Protein AF-A0A427HTE4-F1 (afdb_monomer)

InterPro domains:
  IPR031982 Type IV pilus non-core minor pilin PilE-like [PF16732] (16-103)
  IPR045584 Pilin-like [SSF54523] (1-112)

Structure (mmCIF, N/CA/C/O backbone):
data_AF-A0A427HTE4-F1
#
_entry.id   AF-A0A427HTE4-F1
#
loop_
_atom_site.group_PDB
_atom_site.id
_atom_site.type_symbol
_atom_site.label_atom_id
_atom_site.label_alt_id
_atom_site.label_comp_id
_atom_site.label_asym_id
_atom_site.label_entity_id
_atom_site.label_seq_id
_atom_site.pdbx_PDB_ins_code
_atom_site.Cartn_x
_atom_site.Cartn_y
_atom_site.Cartn_z
_atom_site.occupancy
_atom_site.B_iso_or_equiv
_atom_site.auth_seq_id
_atom_site.auth_comp_id
_atom_site.auth_asym_id
_atom_site.auth_atom_id
_atom_site.pdbx_PDB_model_num
ATOM 1 N N . MET A 1 1 ? 29.168 2.132 -39.202 1.00 64.81 1 MET A N 1
ATOM 2 C CA . MET A 1 1 ? 27.973 2.380 -38.361 1.00 64.81 1 MET A CA 1
ATOM 3 C C . MET A 1 1 ? 27.733 1.215 -37.390 1.00 64.81 1 MET A C 1
ATOM 5 O O . MET A 1 1 ? 26.675 0.610 -37.402 1.00 64.81 1 MET A O 1
ATOM 9 N N . ILE A 1 2 ? 28.721 0.878 -36.553 1.00 78.44 2 ILE A N 1
ATOM 10 C CA . ILE A 1 2 ? 28.641 -0.249 -35.594 1.00 78.44 2 ILE A CA 1
ATOM 11 C C . ILE A 1 2 ? 28.214 0.245 -34.202 1.00 78.44 2 ILE A C 1
ATOM 13 O O . ILE A 1 2 ? 27.527 -0.452 -33.466 1.00 78.44 2 ILE A O 1
ATOM 17 N N . THR A 1 3 ? 28.540 1.494 -33.870 1.00 80.25 3 THR A N 1
ATOM 18 C CA . THR A 1 3 ? 28.209 2.132 -32.590 1.00 80.25 3 THR A CA 1
ATOM 19 C C . THR A 1 3 ? 26.704 2.217 -32.334 1.00 80.25 3 THR A C 1
ATOM 21 O O . THR A 1 3 ? 26.261 1.895 -31.239 1.00 80.25 3 THR A O 1
ATOM 24 N N . VAL A 1 4 ? 25.902 2.567 -33.346 1.00 81.25 4 VAL A N 1
ATOM 25 C CA . VAL A 1 4 ? 24.431 2.638 -33.229 1.00 81.25 4 VAL A CA 1
ATOM 26 C C . VAL A 1 4 ? 23.824 1.261 -32.940 1.00 81.25 4 VAL A C 1
ATOM 28 O O . VAL A 1 4 ? 22.893 1.157 -32.148 1.00 81.25 4 VAL A O 1
ATOM 31 N N . VAL A 1 5 ? 24.393 0.195 -33.517 1.00 82.38 5 VAL A N 1
ATOM 32 C CA . VAL A 1 5 ? 23.953 -1.189 -33.275 1.00 82.38 5 VAL A CA 1
ATOM 33 C C . VAL A 1 5 ? 24.232 -1.598 -31.828 1.00 82.38 5 VAL A C 1
ATOM 35 O O . VAL A 1 5 ? 23.350 -2.123 -31.156 1.00 82.38 5 VAL A O 1
ATOM 38 N N . VAL A 1 6 ? 25.429 -1.299 -31.314 1.00 83.25 6 VAL A N 1
ATOM 39 C CA . VAL A 1 6 ? 25.799 -1.599 -29.920 1.00 83.25 6 VAL A CA 1
ATOM 40 C C . VAL A 1 6 ? 24.937 -0.807 -28.929 1.00 83.25 6 VAL A C 1
ATOM 42 O O . VAL A 1 6 ? 24.457 -1.375 -27.950 1.00 83.25 6 VAL A O 1
ATOM 45 N N . ILE A 1 7 ? 24.677 0.477 -29.200 1.00 81.75 7 ILE A N 1
ATOM 46 C CA . ILE A 1 7 ? 23.802 1.312 -28.361 1.00 81.75 7 ILE A CA 1
ATOM 47 C C . ILE A 1 7 ? 22.362 0.783 -28.377 1.00 81.75 7 ILE A C 1
ATOM 49 O O . ILE A 1 7 ? 21.736 0.724 -27.323 1.00 81.75 7 ILE A O 1
ATOM 53 N N . GLY A 1 8 ? 21.852 0.344 -29.532 1.00 78.19 8 GLY A N 1
ATOM 54 C CA . GLY A 1 8 ? 20.518 -0.254 -29.638 1.00 78.19 8 GLY A CA 1
ATOM 55 C C . GLY A 1 8 ? 20.362 -1.517 -28.784 1.00 78.19 8 GLY A C 1
ATOM 56 O O . GLY A 1 8 ? 19.371 -1.658 -28.068 1.00 78.19 8 GLY A O 1
ATOM 57 N N . ILE A 1 9 ? 21.368 -2.398 -28.789 1.00 79.19 9 ILE A N 1
ATOM 58 C CA . ILE A 1 9 ? 21.369 -3.619 -27.967 1.00 79.19 9 ILE A CA 1
ATOM 59 C C . ILE A 1 9 ? 21.407 -3.264 -26.475 1.00 79.19 9 ILE A C 1
ATOM 61 O O . ILE A 1 9 ? 20.606 -3.786 -25.702 1.00 79.19 9 ILE A O 1
ATOM 65 N N . LEU A 1 10 ? 22.278 -2.341 -26.060 1.00 78.69 10 LEU A N 1
ATOM 66 C CA . LEU A 1 10 ? 22.374 -1.932 -24.654 1.00 78.69 10 LEU A CA 1
ATOM 67 C C . LEU A 1 10 ? 21.098 -1.237 -24.158 1.00 78.69 10 LEU A C 1
ATOM 69 O O . LEU A 1 10 ? 20.623 -1.539 -23.062 1.00 78.69 10 LEU A O 1
ATOM 73 N N . ALA A 1 11 ? 20.507 -0.359 -24.971 1.00 70.19 11 ALA A N 1
ATOM 74 C CA . ALA A 1 11 ? 19.265 0.329 -24.636 1.00 70.19 11 ALA A CA 1
ATOM 75 C C . ALA A 1 11 ? 18.100 -0.654 -24.436 1.00 70.19 11 ALA A C 1
ATOM 77 O O . ALA A 1 11 ? 17.294 -0.459 -23.527 1.00 70.19 11 ALA A O 1
ATOM 78 N N . SER A 1 12 ? 18.049 -1.738 -25.220 1.00 72.44 12 SER A N 1
ATOM 79 C CA . SER A 1 12 ? 16.979 -2.741 -25.126 1.00 72.44 12 SER A CA 1
ATOM 80 C C . SER A 1 12 ? 16.931 -3.483 -23.783 1.00 72.44 12 SER A C 1
ATOM 82 O O . SER A 1 12 ? 15.859 -3.906 -23.362 1.00 72.44 12 SER A O 1
ATOM 84 N N . ILE A 1 13 ? 18.064 -3.595 -23.081 1.00 75.00 13 ILE A N 1
ATOM 85 C CA . ILE A 1 13 ? 18.157 -4.261 -21.771 1.00 75.00 13 ILE A CA 1
ATOM 86 C C . ILE A 1 13 ? 18.084 -3.232 -20.636 1.00 75.00 13 ILE A C 1
ATOM 88 O O . ILE A 1 13 ? 17.396 -3.442 -19.637 1.00 75.00 13 ILE A O 1
ATOM 92 N N . ALA A 1 14 ? 18.777 -2.101 -20.789 1.00 70.69 14 ALA A N 1
ATOM 93 C CA . ALA A 1 14 ? 18.877 -1.090 -19.741 1.00 70.69 14 ALA A CA 1
ATOM 94 C C . ALA A 1 14 ? 17.544 -0.370 -19.483 1.00 70.69 14 ALA A C 1
ATOM 96 O O . ALA A 1 14 ? 17.202 -0.098 -18.332 1.00 70.69 14 ALA A O 1
ATOM 97 N N . TYR A 1 15 ? 16.772 -0.089 -20.536 1.00 71.69 15 TYR A N 1
ATOM 98 C CA . TYR A 1 15 ? 15.522 0.660 -20.424 1.00 71.69 15 TYR A CA 1
ATOM 99 C C . TYR A 1 15 ? 14.432 -0.057 -19.599 1.00 71.69 15 TYR A C 1
ATOM 101 O O . TYR A 1 15 ? 13.961 0.538 -18.625 1.00 71.69 15 TYR A O 1
ATOM 109 N N . PRO A 1 16 ? 14.056 -1.325 -19.880 1.00 75.69 16 PRO A N 1
ATOM 110 C CA . PRO A 1 16 ? 13.061 -2.025 -19.063 1.00 75.69 16 PRO A CA 1
ATOM 111 C C . PRO A 1 16 ? 13.539 -2.240 -17.619 1.00 75.69 16 PRO A C 1
ATOM 113 O O . PRO A 1 16 ? 12.748 -2.124 -16.683 1.00 75.69 16 PRO A O 1
ATOM 116 N N . SER A 1 17 ? 14.840 -2.479 -17.412 1.00 75.75 17 SER A N 1
ATOM 117 C CA . SER A 1 17 ? 15.400 -2.649 -16.066 1.00 75.75 17 SER A CA 1
ATOM 118 C C . SER A 1 17 ? 15.301 -1.375 -15.223 1.00 75.75 17 SER A C 1
ATOM 120 O O . SER A 1 17 ? 15.064 -1.459 -14.019 1.00 75.75 17 SER A O 1
ATOM 122 N N . TYR A 1 18 ? 15.485 -0.200 -15.830 1.00 77.81 18 TYR A N 1
ATOM 123 C CA . TYR A 1 18 ? 15.356 1.072 -15.123 1.00 77.81 18 TYR A CA 1
ATOM 124 C C . TYR A 1 18 ? 13.899 1.359 -14.737 1.00 77.81 18 TYR A C 1
ATOM 126 O O . TYR A 1 18 ? 13.629 1.799 -13.621 1.00 77.81 18 TYR A O 1
ATOM 134 N N . GLN A 1 19 ? 12.948 1.052 -15.624 1.00 80.81 19 GLN A N 1
ATOM 135 C CA . GLN A 1 19 ? 11.524 1.222 -15.330 1.00 80.81 19 GLN A CA 1
ATOM 136 C C . GLN A 1 19 ? 11.070 0.361 -14.143 1.00 80.81 19 GLN A C 1
ATOM 138 O O . GLN A 1 19 ? 10.366 0.862 -13.270 1.00 80.81 19 GLN A O 1
ATOM 143 N N . GLU A 1 20 ? 11.506 -0.899 -14.060 1.00 82.44 20 GLU A N 1
ATOM 144 C CA . GLU A 1 20 ? 11.209 -1.759 -12.903 1.00 82.44 20 GLU A CA 1
ATOM 145 C C . GLU A 1 20 ? 11.816 -1.221 -11.600 1.00 82.44 20 GLU A C 1
ATOM 147 O O . GLU A 1 20 ? 11.174 -1.282 -10.551 1.00 82.44 20 GLU A O 1
ATOM 152 N N . PHE A 1 21 ? 13.021 -0.642 -11.653 1.00 83.00 21 PHE A N 1
ATOM 153 C CA . PHE A 1 21 ? 13.644 -0.032 -10.477 1.00 83.00 21 PHE A CA 1
ATOM 154 C C . PHE A 1 21 ? 12.816 1.141 -9.935 1.00 83.00 21 PHE A C 1
ATOM 156 O O . PHE A 1 21 ? 12.545 1.201 -8.736 1.00 83.00 21 PHE A O 1
ATOM 163 N N . VAL A 1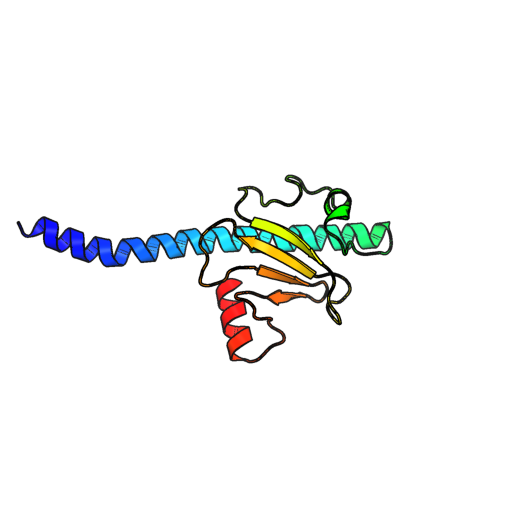 22 ? 12.358 2.036 -10.817 1.00 86.69 22 VAL A N 1
ATOM 164 C CA . VAL A 1 22 ? 11.508 3.174 -10.430 1.00 86.69 22 VAL A CA 1
ATOM 165 C C . VAL A 1 22 ? 10.164 2.694 -9.876 1.00 86.69 22 VAL A C 1
ATOM 167 O O . VAL A 1 22 ? 9.741 3.155 -8.819 1.00 86.69 22 VAL A O 1
ATOM 170 N N . LYS A 1 23 ? 9.515 1.720 -10.529 1.00 88.88 23 LYS A N 1
ATOM 171 C CA . LYS A 1 23 ? 8.244 1.150 -10.046 1.00 88.88 23 LYS A CA 1
ATOM 172 C C . LYS A 1 23 ? 8.388 0.519 -8.665 1.00 88.88 23 LYS A C 1
ATOM 174 O O . LYS A 1 23 ? 7.511 0.700 -7.828 1.00 88.88 23 LYS A O 1
ATOM 179 N N . ARG A 1 24 ? 9.494 -0.182 -8.397 1.00 88.31 24 ARG A N 1
ATOM 180 C CA . ARG A 1 24 ? 9.766 -0.747 -7.069 1.00 88.31 24 ARG A CA 1
ATOM 181 C C . ARG A 1 24 ? 9.904 0.340 -6.004 1.00 88.31 24 ARG A C 1
ATOM 183 O O . ARG A 1 24 ? 9.333 0.180 -4.934 1.00 88.31 24 ARG A O 1
ATOM 190 N N . GLY A 1 25 ? 10.595 1.439 -6.315 1.00 88.62 25 GLY A N 1
ATOM 191 C CA . GLY A 1 25 ? 10.667 2.603 -5.428 1.00 88.62 25 GLY A CA 1
ATOM 192 C C . GLY A 1 25 ? 9.283 3.173 -5.104 1.00 88.62 25 GLY A C 1
ATOM 193 O O . GLY A 1 25 ? 8.967 3.382 -3.936 1.00 88.62 25 GLY A O 1
ATOM 194 N N . ASN A 1 26 ? 8.423 3.317 -6.117 1.00 91.06 26 ASN A N 1
ATOM 195 C CA . ASN A 1 26 ? 7.046 3.770 -5.911 1.00 91.06 26 ASN A CA 1
ATOM 196 C C . ASN A 1 26 ? 6.251 2.786 -5.034 1.00 91.06 26 ASN A C 1
ATOM 198 O O . ASN A 1 26 ? 5.556 3.215 -4.121 1.00 91.06 26 ASN A O 1
ATOM 202 N N . ARG A 1 27 ? 6.375 1.466 -5.242 1.00 93.00 27 ARG A N 1
ATOM 203 C CA . ARG A 1 27 ? 5.697 0.469 -4.388 1.00 93.00 27 ARG A CA 1
ATOM 204 C C . ARG A 1 27 ? 6.086 0.604 -2.922 1.00 93.00 27 ARG A C 1
ATOM 206 O O . ARG A 1 27 ? 5.223 0.465 -2.064 1.00 93.00 27 ARG A O 1
ATOM 213 N N . THR A 1 28 ? 7.352 0.898 -2.626 1.00 92.25 28 THR A N 1
ATOM 214 C CA . THR A 1 28 ? 7.799 1.151 -1.251 1.00 92.25 28 THR A CA 1
ATOM 215 C C . THR A 1 28 ? 7.091 2.363 -0.638 1.00 92.25 28 THR A C 1
ATOM 217 O O . THR A 1 28 ? 6.715 2.305 0.530 1.00 92.25 28 THR A O 1
ATOM 220 N N . GLU A 1 29 ? 6.838 3.422 -1.415 1.00 92.00 29 GLU A N 1
ATOM 221 C CA . GLU A 1 29 ? 6.019 4.558 -0.967 1.00 92.00 29 GLU A CA 1
ATOM 222 C C . GLU A 1 29 ? 4.582 4.122 -0.653 1.00 92.00 29 GLU A C 1
ATOM 224 O O . GLU A 1 29 ? 4.081 4.419 0.428 1.00 92.00 29 GLU A O 1
ATOM 229 N N . GLY A 1 30 ? 3.940 3.353 -1.540 1.00 92.25 30 GLY A N 1
ATOM 230 C CA . GLY A 1 30 ? 2.586 2.834 -1.312 1.00 92.25 30 GLY A CA 1
ATOM 231 C C . GLY A 1 30 ? 2.487 1.936 -0.072 1.00 92.25 30 GLY A C 1
ATOM 232 O O . GLY A 1 30 ? 1.563 2.069 0.727 1.00 92.25 30 GLY A O 1
ATOM 233 N N . GLN A 1 31 ? 3.473 1.062 0.145 1.00 93.38 31 GLN A N 1
ATOM 234 C CA . GLN A 1 31 ? 3.558 0.235 1.351 1.00 93.38 31 GLN A CA 1
ATOM 235 C C . GLN A 1 31 ? 3.735 1.092 2.614 1.00 93.38 31 GLN A C 1
ATOM 237 O O . GLN A 1 31 ? 3.069 0.849 3.619 1.00 93.38 31 GLN A O 1
ATOM 242 N N . ALA A 1 32 ? 4.632 2.082 2.591 1.00 93.19 32 ALA A N 1
ATOM 243 C CA . ALA A 1 32 ? 4.849 2.985 3.720 1.00 93.19 32 ALA A CA 1
ATOM 244 C C . ALA A 1 32 ? 3.578 3.779 4.050 1.00 93.19 32 ALA A C 1
ATOM 246 O O . ALA A 1 32 ? 3.199 3.868 5.217 1.00 93.19 32 ALA A O 1
ATOM 247 N N . PHE A 1 33 ? 2.882 4.259 3.020 1.00 93.88 33 PHE A N 1
ATOM 248 C CA . PHE A 1 33 ? 1.620 4.974 3.147 1.00 93.88 33 PHE A CA 1
ATOM 249 C C . PHE A 1 33 ? 0.524 4.112 3.790 1.00 93.88 33 PHE A C 1
ATOM 251 O O . PHE A 1 33 ? -0.083 4.532 4.771 1.00 93.88 33 PHE A O 1
ATOM 258 N N . LEU A 1 34 ? 0.334 2.866 3.336 1.00 93.69 34 LEU A N 1
ATOM 259 C CA . LEU A 1 34 ? -0.613 1.932 3.964 1.00 93.69 34 LEU A CA 1
ATOM 260 C C . LEU A 1 34 ? -0.291 1.669 5.443 1.00 93.69 34 LEU A C 1
ATOM 262 O O . LEU A 1 34 ? -1.200 1.608 6.268 1.00 93.69 34 LEU A O 1
ATOM 266 N N . ASN A 1 35 ? 0.991 1.547 5.799 1.00 93.69 35 ASN A N 1
ATOM 267 C CA . ASN A 1 35 ? 1.399 1.368 7.195 1.00 93.69 35 ASN A CA 1
ATOM 268 C C . ASN A 1 35 ? 1.148 2.625 8.046 1.00 93.69 35 ASN A C 1
ATOM 270 O O . ASN A 1 35 ? 0.774 2.507 9.213 1.00 93.69 35 ASN A O 1
ATOM 274 N N . GLU A 1 36 ? 1.329 3.825 7.485 1.00 93.06 36 GLU A N 1
ATOM 275 C CA . GLU A 1 36 ? 0.977 5.072 8.170 1.00 93.06 36 GLU A CA 1
ATOM 276 C C . GLU A 1 36 ? -0.531 5.145 8.437 1.00 93.06 36 GLU A C 1
ATOM 278 O O . GLU A 1 36 ? -0.951 5.450 9.557 1.00 93.06 36 GLU A O 1
ATOM 283 N N . VAL A 1 37 ? -1.347 4.827 7.430 1.00 93.19 37 VAL A N 1
ATOM 284 C CA . VAL A 1 37 ? -2.811 4.810 7.544 1.00 93.19 37 VAL A CA 1
ATOM 285 C C . VAL A 1 37 ? -3.255 3.785 8.590 1.00 93.19 37 VAL A C 1
ATOM 287 O O . VAL A 1 37 ? -4.063 4.122 9.452 1.00 93.19 37 VAL A O 1
ATOM 290 N N . ALA A 1 38 ? -2.683 2.578 8.590 1.00 93.25 38 ALA A N 1
ATOM 291 C CA . ALA A 1 38 ? -2.964 1.560 9.603 1.00 93.25 38 ALA A CA 1
ATOM 292 C C . ALA A 1 38 ? -2.626 2.056 11.021 1.00 93.25 38 ALA A C 1
ATOM 294 O O . ALA A 1 38 ? -3.438 1.944 11.937 1.00 93.25 38 ALA A O 1
ATOM 295 N N . ALA A 1 39 ? -1.474 2.708 11.212 1.00 93.06 39 ALA A N 1
ATOM 296 C CA . ALA A 1 39 ? -1.126 3.297 12.505 1.00 93.06 39 ALA A CA 1
ATOM 297 C C . ALA A 1 39 ? -2.115 4.397 12.939 1.00 93.06 39 ALA A C 1
ATOM 299 O O . ALA A 1 39 ? -2.416 4.535 14.127 1.00 93.06 39 ALA A O 1
ATOM 300 N N . ARG A 1 40 ? -2.641 5.188 11.997 1.00 92.38 40 ARG A N 1
ATOM 301 C CA . ARG A 1 40 ? -3.673 6.200 12.277 1.00 92.38 40 ARG A CA 1
ATOM 302 C C . ARG A 1 40 ? -5.020 5.571 12.619 1.00 92.38 40 ARG A C 1
ATOM 304 O O . ARG A 1 40 ? -5.667 6.065 13.541 1.00 92.38 40 ARG A O 1
ATOM 311 N N . GLN A 1 41 ? -5.398 4.484 11.951 1.00 92.25 41 GLN A N 1
ATOM 312 C CA . GLN A 1 41 ? -6.594 3.703 12.274 1.00 92.25 41 GLN A CA 1
ATOM 313 C C . GLN A 1 41 ? -6.542 3.198 13.719 1.00 92.25 41 GLN A C 1
ATOM 315 O O . GLN A 1 41 ? -7.489 3.411 14.469 1.00 92.25 41 GLN A O 1
ATOM 320 N N . GLU A 1 42 ? -5.407 2.653 14.168 1.00 92.44 42 GLU A N 1
ATOM 321 C CA . GLU A 1 42 ? -5.261 2.225 15.568 1.00 92.44 42 GLU A CA 1
ATOM 322 C C . GLU A 1 42 ? -5.374 3.393 16.557 1.00 92.44 42 GLU A C 1
ATOM 324 O O . GLU A 1 42 ? -6.016 3.287 17.602 1.00 92.44 42 GLU A O 1
ATOM 329 N N . ARG A 1 43 ? -4.798 4.557 16.2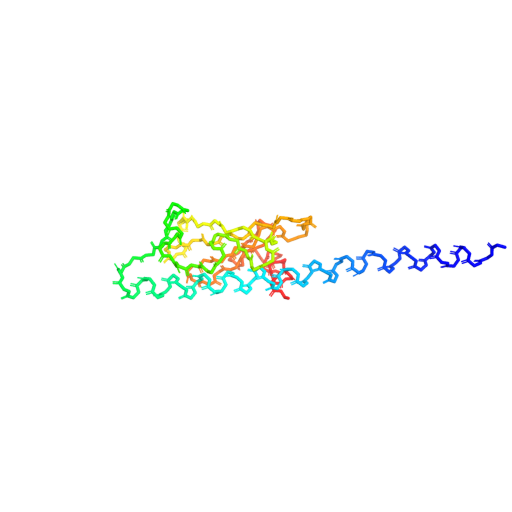31 1.00 92.62 43 ARG A N 1
ATOM 330 C CA . ARG A 1 43 ? -4.951 5.756 17.074 1.00 92.62 43 ARG A CA 1
ATOM 331 C C . ARG A 1 43 ? -6.399 6.237 17.128 1.00 92.62 43 ARG A C 1
ATOM 333 O O . ARG A 1 43 ? -6.818 6.736 18.173 1.00 92.62 43 ARG A O 1
ATOM 340 N N . TYR A 1 44 ? -7.136 6.135 16.025 1.00 92.50 44 TYR A N 1
ATOM 341 C CA . TYR A 1 44 ? -8.551 6.487 15.963 1.00 92.50 44 TYR A CA 1
ATOM 342 C C . TYR A 1 44 ? -9.398 5.504 16.781 1.00 92.50 44 TYR A C 1
ATOM 344 O O . TYR A 1 44 ? -10.230 5.941 17.578 1.00 92.50 44 TYR A O 1
ATOM 352 N N . PHE A 1 45 ? -9.102 4.206 16.684 1.00 92.56 45 PHE A N 1
ATOM 353 C CA . PHE A 1 45 ? -9.743 3.154 17.467 1.00 92.56 45 PHE A CA 1
ATOM 354 C C . PHE A 1 45 ? -9.548 3.353 18.972 1.00 92.56 45 PHE A C 1
ATOM 356 O O . PHE A 1 45 ? -10.505 3.275 19.730 1.00 92.56 45 PHE A O 1
ATOM 363 N N . VAL A 1 46 ? -8.348 3.716 19.432 1.00 93.06 46 VAL A N 1
ATOM 364 C CA . VAL A 1 46 ? -8.115 3.996 20.864 1.00 93.06 46 VAL A CA 1
ATOM 365 C C . VAL A 1 46 ? -8.942 5.187 21.375 1.00 93.06 46 VAL A C 1
ATOM 367 O O . VAL A 1 46 ? -9.285 5.237 22.554 1.00 93.06 46 VAL A O 1
ATOM 370 N N . GLN A 1 47 ? -9.271 6.151 20.512 1.00 92.56 47 GLN A N 1
ATOM 371 C CA . GLN A 1 47 ? -10.020 7.354 20.895 1.00 92.56 47 GLN A CA 1
ATOM 372 C C . GLN A 1 47 ? -11.540 7.180 20.801 1.00 92.56 47 GLN A C 1
ATOM 374 O O . GLN A 1 47 ? -12.260 7.719 21.637 1.00 92.56 47 GLN A O 1
ATOM 379 N N . ASN A 1 48 ? -12.023 6.445 19.797 1.00 91.69 48 ASN A N 1
ATOM 380 C CA . ASN A 1 48 ? -13.450 6.353 19.462 1.00 91.69 48 ASN A CA 1
ATOM 381 C C . ASN A 1 48 ? -14.018 4.934 19.598 1.00 91.69 48 ASN A C 1
ATOM 383 O O . ASN A 1 48 ? -15.225 4.748 19.491 1.00 91.69 48 ASN A O 1
ATOM 387 N N . ASN A 1 49 ? -13.164 3.943 19.868 1.00 91.06 49 ASN A N 1
ATOM 388 C CA . ASN A 1 49 ? -13.500 2.523 19.984 1.00 91.06 49 ASN A CA 1
ATOM 389 C C . ASN A 1 49 ? -14.145 1.930 18.713 1.00 91.06 49 ASN A C 1
ATOM 391 O O . ASN A 1 49 ? -14.908 0.967 18.787 1.00 91.06 49 ASN A O 1
ATOM 395 N N . GLU A 1 50 ? -13.837 2.513 17.552 1.00 89.94 50 GLU A N 1
ATOM 396 C CA . GLU A 1 50 ? -14.329 2.115 16.231 1.00 89.94 50 GLU A CA 1
ATOM 397 C C . GLU A 1 50 ? -13.251 2.381 15.166 1.00 89.94 50 GLU A C 1
ATOM 399 O O . GLU A 1 50 ? -12.432 3.286 15.335 1.00 89.94 50 GLU A O 1
ATOM 404 N N . TYR A 1 51 ? -13.232 1.584 14.094 1.00 91.75 51 TYR A N 1
ATOM 405 C CA . TYR A 1 51 ? -12.381 1.802 12.919 1.00 91.75 51 TYR A CA 1
ATOM 406 C C . TYR A 1 51 ? -13.145 2.531 11.816 1.00 91.75 51 TYR A C 1
ATOM 408 O O . TYR A 1 51 ? -14.355 2.364 11.669 1.00 91.75 51 TYR A O 1
ATOM 416 N N . ILE A 1 52 ? -12.428 3.285 10.986 1.00 90.62 52 ILE A N 1
ATOM 417 C CA . ILE A 1 52 ? -13.025 3.900 9.800 1.00 90.62 52 ILE A CA 1
ATOM 418 C C . ILE A 1 52 ? -13.137 2.845 8.706 1.00 90.62 52 ILE A C 1
ATOM 420 O O . ILE A 1 52 ? -12.167 2.146 8.415 1.00 90.62 52 ILE A O 1
ATOM 424 N N . THR A 1 53 ? -14.328 2.736 8.123 1.00 90.19 53 THR A N 1
ATOM 425 C CA . THR A 1 53 ? -14.703 1.679 7.166 1.00 90.19 53 THR A CA 1
ATOM 426 C C . THR A 1 53 ? -15.240 2.216 5.842 1.00 90.19 53 THR A C 1
ATOM 428 O O . THR A 1 53 ? -15.567 1.427 4.960 1.00 90.19 53 THR A O 1
ATOM 431 N N . SER A 1 54 ? -15.333 3.542 5.710 1.00 88.12 54 SER A N 1
ATOM 432 C CA . SER A 1 54 ? -15.796 4.240 4.510 1.00 88.12 54 SER A CA 1
ATOM 433 C C . SER A 1 54 ? -14.818 5.347 4.135 1.00 88.12 54 SER A C 1
ATOM 435 O O . SER A 1 54 ? -14.239 5.996 5.014 1.00 88.12 54 SER A O 1
ATOM 437 N N . ASP A 1 55 ? -14.701 5.600 2.835 1.00 87.31 55 ASP A N 1
ATOM 438 C CA . ASP A 1 55 ? -13.913 6.692 2.263 1.00 87.31 55 ASP A CA 1
ATOM 439 C C . ASP A 1 55 ? -14.385 8.077 2.726 1.00 87.31 55 ASP A C 1
ATOM 441 O O . ASP A 1 55 ? -13.568 8.982 2.897 1.00 87.31 55 ASP A O 1
ATOM 445 N N . ASP A 1 56 ? -15.680 8.229 3.023 1.00 85.62 56 ASP A N 1
ATOM 446 C CA . ASP A 1 56 ? -16.275 9.495 3.486 1.00 85.62 56 ASP A CA 1
ATOM 447 C C . ASP A 1 56 ? -15.655 10.012 4.795 1.00 85.62 56 ASP A C 1
ATOM 449 O O . ASP A 1 56 ? -15.727 11.197 5.116 1.00 85.62 56 ASP A O 1
ATOM 453 N N . ASP A 1 57 ? -15.051 9.108 5.563 1.00 86.44 57 ASP A N 1
ATOM 454 C CA . ASP A 1 57 ? -14.528 9.367 6.896 1.00 86.44 57 ASP A CA 1
ATOM 455 C C . ASP A 1 57 ? -12.993 9.442 6.941 1.00 86.44 57 ASP A C 1
ATOM 457 O O . ASP A 1 57 ? -12.426 9.615 8.023 1.00 86.44 57 ASP A O 1
ATOM 461 N N . ILE A 1 58 ? -12.302 9.369 5.794 1.00 87.06 58 ILE A N 1
ATOM 462 C CA . ILE A 1 58 ? -10.829 9.448 5.713 1.00 87.06 58 ILE A CA 1
ATOM 463 C C . ILE A 1 58 ? -10.286 10.710 6.396 1.00 87.06 58 ILE A C 1
ATOM 465 O O . ILE A 1 58 ? -9.255 10.651 7.074 1.00 87.06 58 ILE A O 1
ATOM 469 N N . ASP A 1 59 ? -10.997 11.836 6.301 1.00 87.00 59 ASP A N 1
ATOM 470 C CA . ASP A 1 59 ? -10.597 13.108 6.915 1.00 87.00 59 ASP A CA 1
ATOM 471 C C . ASP A 1 59 ? -10.405 12.997 8.439 1.00 87.00 59 ASP A C 1
ATOM 473 O O . ASP A 1 59 ? -9.565 13.687 9.026 1.00 87.00 59 ASP A O 1
ATOM 477 N N . LYS A 1 60 ? -11.110 12.066 9.098 1.00 86.69 60 LYS A N 1
ATOM 478 C CA . LYS A 1 60 ? -10.983 11.814 10.542 1.00 86.69 60 LYS A CA 1
ATOM 479 C C . LYS A 1 60 ? -9.630 11.197 10.924 1.00 86.69 60 LYS A C 1
ATOM 481 O O . LYS A 1 60 ? -9.211 11.333 12.075 1.00 86.69 60 LYS A O 1
ATOM 486 N N . LEU A 1 61 ? -8.912 10.566 9.986 1.00 86.25 61 LEU A N 1
ATOM 487 C CA . LEU A 1 61 ? -7.545 10.057 10.196 1.00 86.25 61 LEU A CA 1
ATOM 488 C C . LEU A 1 61 ? -6.483 11.169 10.183 1.00 86.25 61 LEU A C 1
ATOM 490 O O . LEU A 1 61 ? -5.324 10.922 10.548 1.00 86.25 61 LEU A O 1
ATOM 494 N N . ASN A 1 62 ? -6.870 12.392 9.797 1.00 87.38 62 ASN A N 1
ATOM 495 C CA . ASN A 1 62 ? -6.028 13.588 9.781 1.00 87.38 62 ASN A CA 1
ATOM 496 C C . ASN A 1 62 ? -4.697 13.373 9.030 1.00 87.38 62 ASN A C 1
ATOM 498 O O . ASN A 1 62 ? -3.614 13.706 9.529 1.00 87.38 62 ASN A O 1
ATOM 502 N N . LEU A 1 63 ? -4.769 12.703 7.877 1.00 87.31 63 LEU A N 1
ATOM 503 C CA . LEU A 1 63 ? -3.635 12.425 6.993 1.00 87.31 63 LEU A CA 1
ATOM 504 C C . LEU A 1 63 ? -3.074 13.728 6.410 1.00 87.31 63 LEU A C 1
ATOM 506 O O . LEU A 1 63 ? -3.819 14.669 6.153 1.00 87.31 63 LEU A O 1
ATOM 510 N N . LYS A 1 64 ? -1.751 13.785 6.210 1.00 81.00 64 LYS A N 1
ATOM 511 C CA . LYS A 1 64 ? -1.052 14.999 5.748 1.00 81.00 64 LYS A CA 1
ATOM 512 C C . LYS A 1 64 ? -1.530 15.449 4.362 1.00 81.00 64 LYS A C 1
ATOM 514 O O . LYS A 1 64 ? -1.786 16.633 4.173 1.00 81.00 64 LYS A O 1
ATOM 519 N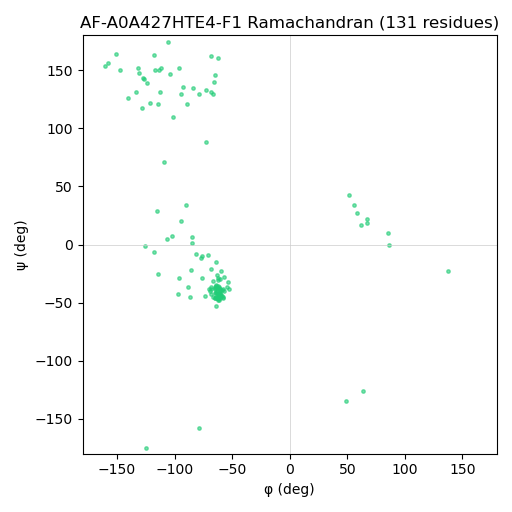 N . ASP A 1 65 ? -1.675 14.495 3.446 1.00 83.44 65 ASP A N 1
ATOM 520 C CA . ASP A 1 65 ? -2.021 14.716 2.037 1.00 83.44 65 ASP A CA 1
ATOM 521 C C . ASP A 1 65 ? -3.398 14.100 1.690 1.00 83.44 65 ASP A C 1
ATOM 523 O O . ASP A 1 65 ? -3.665 13.683 0.559 1.00 83.44 65 ASP A O 1
ATOM 527 N N . GLY A 1 66 ? -4.290 14.017 2.688 1.00 84.69 66 GLY A N 1
ATOM 528 C CA . GLY A 1 66 ? -5.633 13.448 2.544 1.00 84.69 66 GLY A CA 1
ATOM 529 C C . GLY A 1 66 ? -5.602 11.958 2.189 1.00 84.69 66 GLY A C 1
ATOM 530 O O . GLY A 1 66 ? -4.960 11.165 2.877 1.00 84.69 66 GLY A O 1
ATOM 531 N N . SER A 1 67 ? -6.288 11.582 1.107 1.00 87.31 67 SER A N 1
ATOM 532 C CA . SER A 1 67 ? -6.322 10.214 0.574 1.00 87.31 67 SER A CA 1
ATOM 533 C C . SER A 1 67 ? -5.150 9.885 -0.358 1.00 87.31 67 SER A C 1
ATOM 535 O O . SER A 1 67 ? -5.134 8.811 -0.946 1.00 87.31 67 SER A O 1
ATOM 537 N N . THR A 1 68 ? -4.155 10.759 -0.523 1.00 90.88 68 THR A N 1
ATOM 538 C CA . THR A 1 68 ? -3.049 10.527 -1.468 1.00 90.88 68 THR A CA 1
ATOM 539 C C . THR A 1 68 ? -1.715 10.305 -0.767 1.00 90.88 68 THR A C 1
ATOM 541 O O . THR A 1 68 ? -1.489 10.795 0.339 1.00 90.88 68 THR A O 1
ATOM 544 N N . SER A 1 69 ? -0.822 9.546 -1.407 1.00 89.44 69 SER A N 1
ATOM 545 C CA . SER A 1 69 ? 0.565 9.415 -0.953 1.00 89.44 69 SER A CA 1
ATOM 546 C C . SER A 1 69 ? 1.330 10.731 -1.124 1.00 89.44 69 SER A C 1
ATOM 548 O O . SER A 1 69 ? 0.934 11.581 -1.921 1.00 89.44 69 SER A O 1
ATOM 550 N N . GLU A 1 70 ? 2.463 10.883 -0.433 1.00 87.19 70 GLU A N 1
ATOM 551 C CA . GLU A 1 70 ? 3.248 12.131 -0.422 1.00 87.19 70 GLU A CA 1
ATOM 552 C C . GLU A 1 70 ? 3.619 12.635 -1.830 1.00 87.19 70 GLU A C 1
ATOM 554 O O . GLU A 1 70 ? 3.687 13.842 -2.064 1.00 87.19 70 GLU A O 1
ATOM 559 N N . THR A 1 71 ? 3.837 11.732 -2.794 1.00 89.19 71 THR A N 1
ATOM 560 C CA . THR A 1 71 ? 4.140 12.105 -4.186 1.00 89.19 71 THR A CA 1
ATOM 561 C C . THR A 1 71 ? 2.955 11.958 -5.152 1.00 89.19 71 THR A C 1
ATOM 563 O O . THR A 1 71 ? 3.121 12.110 -6.368 1.00 89.19 71 THR A O 1
ATOM 566 N N . GLY A 1 72 ? 1.753 11.665 -4.641 1.00 89.88 72 GLY A N 1
ATOM 567 C CA . GLY A 1 72 ? 0.525 11.477 -5.422 1.00 89.88 72 GLY A CA 1
ATOM 568 C C . GLY A 1 72 ? 0.540 10.232 -6.315 1.00 89.88 72 GLY A C 1
ATOM 569 O O . GLY A 1 72 ? -0.161 10.176 -7.329 1.00 89.88 72 GLY A O 1
ATOM 570 N N . LYS A 1 73 ? 1.387 9.245 -5.995 1.00 92.38 73 LYS A N 1
ATOM 571 C CA . LYS A 1 73 ? 1.539 8.001 -6.770 1.00 92.38 73 LYS A CA 1
ATOM 572 C C . LYS A 1 73 ? 0.546 6.931 -6.372 1.00 92.38 73 LYS A C 1
ATOM 574 O O . LYS A 1 73 ? 0.294 6.046 -7.186 1.00 92.38 73 LYS A O 1
ATOM 579 N N . TYR A 1 74 ? 0.003 7.018 -5.165 1.00 93.69 74 TYR A N 1
ATOM 580 C CA . TYR A 1 74 ? -1.047 6.140 -4.683 1.00 93.69 74 TYR A CA 1
ATOM 581 C C . TYR A 1 74 ? -2.222 6.946 -4.150 1.00 93.69 74 TYR A C 1
ATOM 583 O O . TYR A 1 74 ? -2.036 7.982 -3.513 1.00 93.69 74 TYR A O 1
ATOM 591 N N . GLU A 1 75 ? -3.415 6.424 -4.393 1.00 94.12 75 GLU A N 1
ATOM 592 C CA . GLU A 1 75 ? -4.672 6.895 -3.828 1.00 94.12 75 GLU A CA 1
ATOM 593 C C . GLU A 1 75 ? -5.228 5.825 -2.884 1.00 94.12 75 GLU A C 1
ATOM 595 O O . GLU A 1 75 ? -5.251 4.638 -3.214 1.00 94.12 75 GLU A O 1
ATOM 600 N N . LEU A 1 76 ? -5.618 6.246 -1.688 1.00 94.25 76 LEU A N 1
ATOM 601 C CA . LEU A 1 76 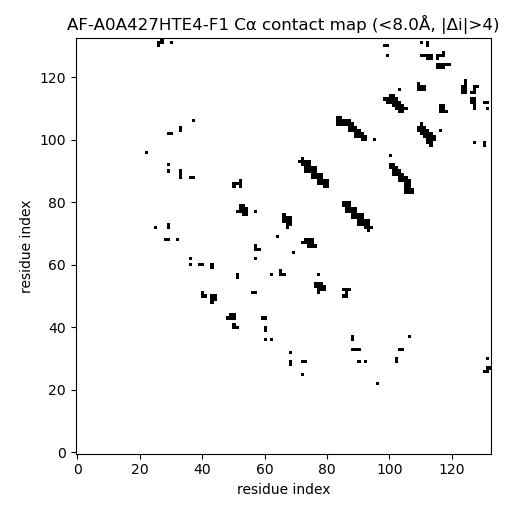? -6.187 5.425 -0.635 1.00 94.25 76 LEU A CA 1
ATOM 602 C C . LEU A 1 76 ? -7.685 5.267 -0.858 1.00 94.25 76 LEU A C 1
ATOM 604 O O . LEU A 1 76 ? -8.389 6.254 -1.048 1.00 94.25 76 LEU A O 1
ATOM 608 N N . SER A 1 77 ? -8.158 4.038 -0.707 1.00 93.44 77 SER A N 1
ATOM 609 C CA . SER A 1 77 ? -9.547 3.739 -0.397 1.00 93.44 77 SER A CA 1
ATOM 610 C C . SER A 1 77 ? -9.612 2.848 0.842 1.00 93.44 77 SER A C 1
ATOM 612 O O . SER A 1 77 ? -8.750 1.988 1.057 1.00 93.44 77 SER A O 1
ATOM 614 N N . ILE A 1 78 ? -10.610 3.082 1.681 1.00 93.56 78 ILE A N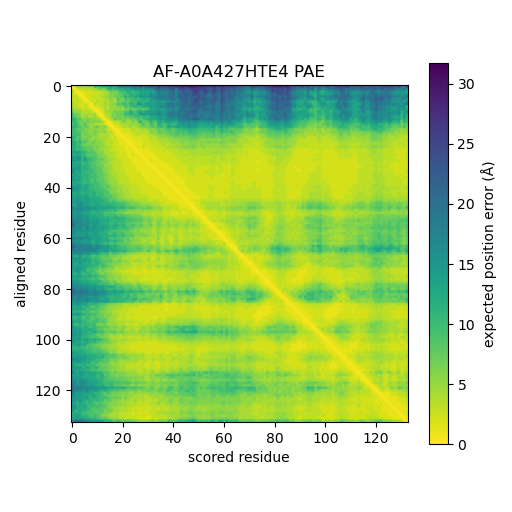 1
ATOM 615 C CA . ILE A 1 78 ? -10.928 2.344 2.889 1.00 93.56 78 ILE A CA 1
ATOM 616 C C . ILE A 1 78 ? -12.276 1.670 2.670 1.00 93.56 78 ILE A C 1
ATOM 618 O O . ILE A 1 78 ? -13.298 2.317 2.455 1.00 93.56 78 ILE A O 1
ATOM 622 N N . GLY A 1 79 ? -12.267 0.350 2.776 1.00 90.88 79 GLY A N 1
ATOM 623 C CA . GLY A 1 79 ? -13.470 -0.460 2.791 1.00 90.88 79 GLY A CA 1
ATOM 624 C C . GLY A 1 79 ? -13.525 -1.346 4.023 1.00 90.88 79 GLY A C 1
ATOM 625 O O . GLY A 1 79 ? -12.657 -1.312 4.899 1.00 90.88 79 GLY A O 1
ATOM 626 N N . LYS A 1 80 ? -14.552 -2.187 4.047 1.00 89.75 80 LYS A N 1
ATOM 627 C CA . LYS A 1 80 ? -14.692 -3.285 4.993 1.00 89.75 80 LYS A CA 1
ATOM 628 C C . LYS A 1 80 ? -15.097 -4.539 4.235 1.00 89.75 80 LYS A C 1
ATOM 630 O O . LYS A 1 80 ? -16.0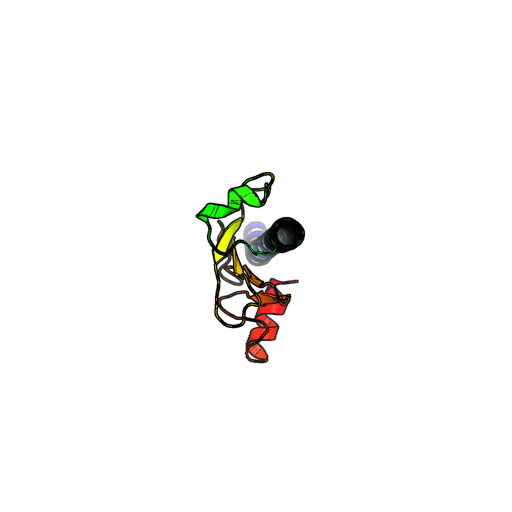49 -4.502 3.457 1.00 89.75 80 LYS A O 1
ATOM 635 N N . GLU A 1 81 ? -14.397 -5.628 4.495 1.00 85.88 81 GLU A N 1
ATOM 636 C CA . GLU A 1 81 ? -14.710 -6.966 4.003 1.00 85.88 81 GLU A CA 1
ATOM 637 C C . GLU A 1 81 ? -15.000 -7.909 5.178 1.00 85.88 81 GLU A C 1
ATOM 639 O O . GLU A 1 81 ? -14.690 -7.620 6.337 1.00 85.88 81 GLU A O 1
ATOM 644 N N . ASP A 1 82 ? -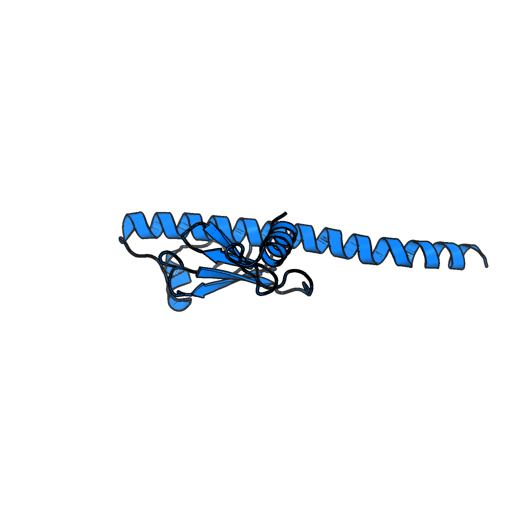15.626 -9.048 4.896 1.00 81.12 82 ASP A N 1
ATOM 645 C CA . ASP A 1 82 ? -15.812 -10.082 5.911 1.00 81.12 82 ASP A CA 1
ATOM 646 C C . ASP A 1 82 ? -14.444 -10.657 6.329 1.00 81.12 82 ASP A C 1
ATOM 648 O O . ASP A 1 82 ? -13.559 -10.863 5.499 1.00 81.12 82 ASP A O 1
ATOM 652 N N . ASP A 1 83 ? -14.265 -10.909 7.630 1.00 81.00 83 ASP A N 1
ATOM 653 C CA . ASP A 1 83 ? -13.034 -11.453 8.231 1.00 81.00 83 ASP A CA 1
ATOM 654 C C . ASP A 1 83 ? -11.757 -10.590 8.079 1.00 81.00 83 ASP A C 1
ATOM 656 O O . ASP A 1 83 ? -10.643 -11.065 8.319 1.00 81.00 83 ASP A O 1
ATOM 660 N N . ASP A 1 84 ? -11.883 -9.301 7.746 1.00 83.31 84 ASP A N 1
ATOM 661 C CA . ASP A 1 84 ? -10.740 -8.387 7.587 1.00 83.31 84 ASP A CA 1
ATOM 662 C C . ASP A 1 84 ? -10.191 -7.803 8.907 1.00 83.31 84 ASP A C 1
ATOM 664 O O . ASP A 1 84 ? -9.125 -7.180 8.934 1.00 83.31 84 ASP A O 1
ATOM 668 N N . GLY A 1 85 ? -10.901 -8.045 10.012 1.00 84.06 85 GLY A N 1
ATOM 669 C CA . GLY A 1 85 ? -10.575 -7.551 11.351 1.00 84.06 85 GLY A CA 1
ATOM 670 C C . GLY A 1 85 ? -11.118 -6.160 11.678 1.00 84.06 85 GLY A C 1
ATOM 671 O O . GLY A 1 85 ? -10.930 -5.697 12.800 1.00 84.06 85 GLY A O 1
ATOM 672 N N . GLY A 1 86 ? -11.815 -5.510 10.747 1.00 88.75 86 GLY A N 1
ATOM 673 C CA . GLY A 1 86 ? -12.505 -4.247 10.974 1.00 88.75 86 GLY A CA 1
ATOM 674 C C . GLY A 1 86 ? -12.348 -3.230 9.852 1.00 88.75 86 GLY A C 1
ATOM 675 O O . GLY A 1 86 ? -13.206 -2.360 9.757 1.00 88.75 86 GLY A O 1
ATOM 676 N N . TYR A 1 87 ? -11.299 -3.322 9.032 1.00 92.31 87 TYR A N 1
ATOM 677 C CA . TYR A 1 87 ? -11.082 -2.456 7.873 1.00 92.31 87 TYR A CA 1
ATOM 678 C C . TYR A 1 87 ? -10.142 -3.104 6.851 1.00 92.31 87 TYR A C 1
ATOM 680 O O . TYR A 1 87 ? -9.255 -3.895 7.194 1.00 92.31 87 TYR A O 1
ATOM 688 N N . THR A 1 88 ? -10.273 -2.659 5.604 1.00 94.00 88 THR A N 1
ATOM 689 C CA . THR A 1 88 ? -9.403 -3.007 4.483 1.00 94.00 88 THR A CA 1
ATOM 690 C C . THR A 1 88 ? -8.932 -1.732 3.794 1.00 94.00 88 THR A C 1
ATOM 692 O O . THR A 1 88 ? -9.727 -0.960 3.263 1.00 94.00 88 THR A O 1
ATOM 695 N N . LEU A 1 89 ? -7.621 -1.502 3.806 1.00 94.50 89 LEU A N 1
ATOM 696 C CA . LEU A 1 89 ? -6.973 -0.376 3.141 1.00 94.50 89 LEU A CA 1
ATOM 697 C C . LEU A 1 89 ? -6.510 -0.811 1.755 1.00 94.50 89 LEU A C 1
ATOM 699 O O . LEU A 1 89 ? -5.795 -1.804 1.628 1.00 94.50 89 LEU A O 1
ATOM 703 N N . THR A 1 90 ? -6.857 -0.039 0.734 1.00 94.69 90 THR A N 1
ATOM 704 C CA . THR A 1 90 ? -6.441 -0.261 -0.652 1.00 94.69 90 THR A CA 1
ATOM 705 C C . THR A 1 90 ? -5.688 0.959 -1.158 1.00 94.69 90 THR A C 1
ATOM 707 O O . THR A 1 90 ? -6.229 2.055 -1.185 1.00 94.69 90 THR A O 1
ATOM 710 N N . ALA A 1 91 ? -4.444 0.774 -1.588 1.00 95.19 91 ALA A N 1
ATOM 711 C CA . ALA A 1 91 ? -3.661 1.790 -2.275 1.00 95.19 91 ALA A CA 1
ATOM 712 C C . ALA A 1 91 ? -3.666 1.503 -3.783 1.00 95.19 91 ALA A C 1
ATOM 714 O O . ALA A 1 91 ? -3.039 0.547 -4.254 1.00 95.19 91 ALA A O 1
ATOM 715 N N . THR A 1 92 ? -4.363 2.347 -4.538 1.00 94.44 92 THR A N 1
ATOM 716 C CA . THR A 1 92 ? -4.481 2.278 -5.998 1.00 94.44 92 THR A CA 1
ATOM 717 C C . THR A 1 92 ? -3.354 3.086 -6.644 1.00 94.44 92 THR A C 1
ATOM 719 O O . THR A 1 92 ? -3.237 4.280 -6.365 1.00 94.44 92 THR A O 1
ATOM 722 N N . PRO A 1 93 ? -2.494 2.483 -7.484 1.00 94.50 93 PRO A N 1
ATOM 723 C CA . PRO A 1 93 ? -1.410 3.208 -8.134 1.00 94.50 93 PRO A CA 1
ATOM 724 C C . PRO A 1 93 ? -1.941 4.134 -9.237 1.00 94.50 93 PRO A C 1
ATOM 726 O O . PRO A 1 93 ? -2.670 3.706 -10.127 1.00 94.50 93 PRO A O 1
ATOM 729 N N . ASN A 1 94 ? -1.481 5.383 -9.252 1.00 92.06 94 ASN A N 1
ATOM 730 C CA . ASN A 1 94 ? -1.703 6.356 -10.328 1.00 92.06 94 ASN A CA 1
ATOM 731 C C . ASN A 1 94 ? -0.584 6.295 -11.396 1.00 92.06 94 ASN A C 1
ATOM 733 O O . ASN A 1 94 ? -0.115 7.301 -11.931 1.00 92.06 94 ASN A O 1
ATOM 737 N N . PHE A 1 95 ? -0.051 5.096 -11.634 1.00 89.56 95 PHE A N 1
ATOM 738 C CA . PHE A 1 95 ? 0.979 4.812 -12.631 1.00 89.56 95 PHE A CA 1
ATOM 739 C C . PHE A 1 95 ? 0.843 3.370 -13.123 1.00 89.56 95 PHE A C 1
ATOM 741 O O . PHE A 1 95 ? 0.216 2.535 -12.473 1.00 89.56 95 PHE A O 1
ATOM 748 N N . ASP A 1 96 ? 1.479 3.054 -14.252 1.00 86.88 96 ASP A N 1
ATOM 749 C CA . ASP A 1 96 ? 1.386 1.725 -14.858 1.00 86.88 96 ASP A CA 1
ATOM 750 C C . ASP A 1 96 ? 2.176 0.663 -14.078 1.00 86.88 96 ASP A C 1
ATOM 752 O O . ASP A 1 96 ? 3.340 0.358 -14.376 1.00 86.88 96 ASP A O 1
ATOM 756 N N . ASP A 1 97 ? 1.517 0.051 -13.098 1.00 86.81 97 ASP A N 1
ATOM 757 C CA . ASP A 1 97 ? 2.001 -1.120 -12.373 1.00 86.81 97 ASP A CA 1
ATOM 758 C C . ASP A 1 97 ? 1.207 -2.384 -12.722 1.00 86.81 97 ASP A C 1
ATOM 760 O O . ASP A 1 97 ? 0.459 -2.932 -11.917 1.00 86.81 97 ASP A O 1
ATOM 764 N N . THR A 1 98 ? 1.405 -2.894 -13.936 1.00 84.44 98 THR A N 1
ATOM 765 C CA . THR A 1 98 ? 0.745 -4.125 -14.403 1.00 84.44 98 THR A CA 1
ATOM 766 C C . THR A 1 98 ? 1.147 -5.379 -13.624 1.00 84.44 98 THR A C 1
ATOM 768 O O . THR A 1 98 ? 0.482 -6.407 -13.742 1.00 84.44 98 THR A O 1
ATOM 771 N N . LYS A 1 99 ? 2.233 -5.322 -12.844 1.00 87.19 99 LYS A N 1
ATOM 772 C CA . LYS A 1 99 ? 2.743 -6.466 -12.086 1.00 87.19 99 LYS A CA 1
ATOM 773 C C . LYS A 1 99 ? 2.079 -6.584 -10.718 1.00 87.19 99 LYS A C 1
ATOM 775 O O . LYS A 1 99 ? 1.706 -7.690 -10.341 1.00 87.19 99 LYS A O 1
ATOM 780 N N . CYS A 1 100 ? 1.949 -5.473 -9.993 1.00 89.75 100 CYS A N 1
ATOM 781 C CA . CYS A 1 100 ? 1.450 -5.476 -8.618 1.00 89.75 100 CYS A CA 1
ATOM 782 C C . CYS A 1 100 ? 0.114 -4.760 -8.434 1.00 89.75 100 CYS A C 1
ATOM 784 O O . CYS A 1 100 ? -0.617 -5.132 -7.524 1.00 89.75 100 CYS A O 1
ATOM 786 N N . GLY A 1 101 ? -0.244 -3.801 -9.288 1.00 91.75 101 GLY A N 1
ATOM 787 C CA . GLY A 1 101 ? -1.513 -3.079 -9.199 1.00 91.75 101 GLY A CA 1
ATOM 788 C C . GLY A 1 101 ? -1.803 -2.552 -7.791 1.00 91.75 101 GLY A C 1
ATOM 789 O O . GLY A 1 101 ? -0.923 -1.998 -7.130 1.00 91.75 101 GLY A O 1
ATOM 790 N N . ASN A 1 102 ? -3.041 -2.749 -7.340 1.00 93.75 102 ASN A N 1
ATOM 791 C CA . ASN A 1 102 ? -3.500 -2.295 -6.032 1.00 93.75 102 ASN A CA 1
ATOM 792 C C . ASN A 1 102 ? -2.796 -3.055 -4.906 1.00 93.75 102 ASN A C 1
ATOM 794 O O . ASN A 1 102 ? -2.783 -4.290 -4.892 1.00 93.75 102 ASN A O 1
ATOM 798 N N . LEU A 1 103 ? -2.257 -2.309 -3.946 1.00 95.06 103 LEU A N 1
ATOM 799 C CA . LEU A 1 103 ? -1.719 -2.858 -2.707 1.00 95.06 103 LEU A CA 1
ATOM 800 C C . LEU A 1 103 ? -2.815 -2.834 -1.645 1.00 95.06 103 LEU A C 1
ATOM 802 O O . LEU A 1 103 ? -3.521 -1.840 -1.522 1.00 95.06 103 LEU A O 1
ATOM 806 N N . ILE A 1 104 ? -2.957 -3.917 -0.887 1.00 94.94 104 ILE A N 1
ATOM 807 C CA . ILE A 1 104 ? -4.017 -4.061 0.118 1.00 94.94 104 ILE A CA 1
ATOM 808 C C . ILE A 1 104 ? -3.389 -4.368 1.474 1.00 94.94 104 ILE A C 1
ATOM 810 O O . ILE A 1 104 ? -2.450 -5.163 1.546 1.00 94.94 104 ILE A O 1
ATOM 814 N N . LEU A 1 105 ? -3.906 -3.767 2.540 1.00 94.81 105 LEU A N 1
ATOM 815 C CA . LEU A 1 105 ? -3.550 -4.078 3.920 1.00 94.81 105 LEU A CA 1
ATOM 816 C C .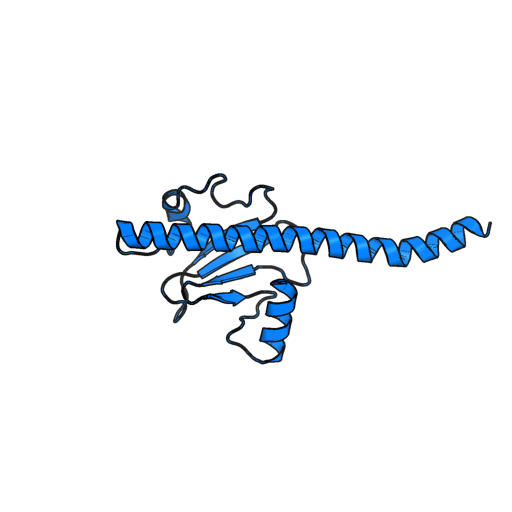 LEU A 1 105 ? -4.805 -4.043 4.791 1.00 94.81 105 LEU A C 1
ATOM 818 O O . LEU A 1 105 ? -5.504 -3.035 4.806 1.00 94.81 105 LEU A O 1
ATOM 822 N N . ASN A 1 106 ? -5.077 -5.112 5.531 1.00 93.25 106 ASN A N 1
ATOM 823 C CA . ASN A 1 106 ? -6.205 -5.152 6.464 1.00 93.25 106 ASN A CA 1
ATOM 824 C C . ASN A 1 106 ? -5.766 -5.043 7.936 1.00 93.25 106 ASN A C 1
ATOM 826 O O . ASN A 1 106 ? -4.570 -5.068 8.247 1.00 93.25 106 ASN A O 1
ATOM 830 N N . ALA A 1 107 ? -6.741 -4.955 8.842 1.00 90.56 107 ALA A N 1
ATOM 831 C CA . ALA A 1 107 ? -6.511 -4.777 10.278 1.00 90.56 107 ALA A CA 1
ATOM 832 C C . ALA A 1 107 ? -5.740 -5.938 10.937 1.00 90.56 107 ALA A C 1
ATOM 834 O O . ALA A 1 107 ? -4.984 -5.735 11.884 1.00 90.56 107 ALA A O 1
ATOM 835 N N . ILE A 1 108 ? -5.889 -7.162 10.423 1.00 90.25 108 ILE A N 1
ATOM 836 C CA . ILE A 1 108 ? -5.168 -8.352 10.918 1.00 90.25 108 ILE A CA 1
ATOM 837 C C . ILE A 1 108 ? -3.771 -8.527 10.299 1.00 90.25 108 ILE A C 1
ATOM 839 O O . ILE A 1 108 ? -3.060 -9.474 10.639 1.00 90.25 108 ILE A O 1
ATOM 843 N N . GLY A 1 109 ? -3.349 -7.612 9.422 1.00 89.50 109 GLY A N 1
ATOM 844 C CA . GLY A 1 109 ? -2.019 -7.605 8.814 1.00 89.50 109 GLY A CA 1
ATOM 845 C C . GLY A 1 109 ? -1.870 -8.477 7.565 1.00 89.50 109 GLY A C 1
ATOM 846 O O . GLY A 1 109 ? -0.742 -8.643 7.092 1.00 89.50 109 GLY A O 1
ATOM 847 N N . ASN A 1 110 ? -2.972 -8.996 7.017 1.00 92.31 110 ASN A N 1
ATOM 848 C CA . ASN A 1 110 ? -2.975 -9.639 5.709 1.00 92.31 110 ASN A CA 1
ATOM 849 C C . ASN A 1 110 ? -2.714 -8.590 4.629 1.00 92.31 110 ASN A C 1
ATOM 851 O O . ASN A 1 110 ? -3.336 -7.524 4.574 1.00 92.31 110 ASN A O 1
ATOM 855 N N . ARG A 1 111 ? -1.775 -8.920 3.754 1.00 94.12 111 ARG A N 1
ATOM 856 C CA . ARG A 1 111 ? -1.322 -8.097 2.640 1.00 94.12 111 ARG A CA 1
ATOM 857 C C . ARG A 1 111 ? -1.900 -8.618 1.339 1.00 94.12 111 ARG A C 1
ATOM 859 O O . ARG A 1 111 ? -1.998 -9.826 1.123 1.00 94.12 111 ARG A O 1
ATOM 866 N N . GLY A 1 112 ? -2.180 -7.709 0.419 1.00 93.00 112 GLY A N 1
ATOM 867 C CA . GLY A 1 112 ? -2.575 -8.043 -0.939 1.00 93.00 112 GLY A CA 1
ATOM 868 C C . GLY A 1 112 ? -1.811 -7.262 -1.992 1.00 93.00 112 GLY A C 1
ATOM 869 O O . GLY A 1 112 ? -1.315 -6.161 -1.750 1.00 93.00 112 GLY A O 1
ATOM 870 N N . ALA A 1 113 ? -1.685 -7.876 -3.159 1.00 93.00 113 ALA A N 1
ATOM 871 C CA . ALA A 1 113 ? -1.158 -7.278 -4.376 1.00 93.00 113 ALA A CA 1
ATOM 872 C C . ALA A 1 113 ? -1.612 -8.104 -5.583 1.00 93.00 113 ALA A C 1
ATOM 874 O O . ALA A 1 113 ? -1.836 -9.309 -5.473 1.00 93.00 113 ALA A O 1
ATOM 875 N N . ALA A 1 114 ? -1.717 -7.480 -6.752 1.00 87.69 114 ALA A N 1
ATOM 876 C CA . ALA A 1 114 ? -2.060 -8.121 -8.024 1.00 87.69 114 ALA A CA 1
ATOM 877 C C . ALA A 1 114 ? -3.390 -8.903 -7.978 1.00 87.69 114 ALA A C 1
ATOM 879 O O . ALA A 1 114 ? -3.521 -9.970 -8.584 1.00 87.69 114 ALA A O 1
ATOM 880 N N . GLY A 1 115 ? -4.364 -8.404 -7.206 1.00 85.69 115 GLY A N 1
ATOM 881 C CA . GLY A 1 115 ? -5.645 -9.079 -6.969 1.00 85.69 115 GLY A CA 1
ATOM 882 C C . GLY A 1 115 ? -5.527 -10.383 -6.170 1.00 85.69 115 GLY A C 1
ATOM 883 O O . GLY A 1 115 ? -6.419 -11.227 -6.237 1.00 85.69 115 GLY A O 1
ATOM 884 N N . LYS A 1 116 ? -4.408 -10.588 -5.467 1.00 90.56 116 LYS A N 1
ATOM 885 C CA . LYS A 1 116 ? -4.135 -11.728 -4.589 1.00 90.56 116 LYS A CA 1
ATOM 886 C C . LYS A 1 116 ? -3.960 -11.261 -3.150 1.00 90.56 116 LYS A C 1
ATOM 888 O O . LYS A 1 116 ? -3.469 -10.161 -2.921 1.00 90.56 116 LYS A O 1
ATOM 893 N N . LEU A 1 117 ? -4.314 -12.130 -2.208 1.00 87.44 117 LEU A N 1
ATOM 894 C CA . LEU A 1 117 ? -4.112 -11.947 -0.771 1.00 87.44 117 LEU A CA 1
ATOM 895 C C . LEU A 1 117 ? -3.096 -12.975 -0.256 1.00 87.44 117 LEU A C 1
ATOM 897 O O . LEU A 1 117 ? -3.003 -14.092 -0.772 1.00 87.44 117 LEU A O 1
ATOM 901 N N . ASP A 1 118 ? -2.345 -12.620 0.778 1.00 87.19 118 ASP A N 1
ATOM 902 C CA . ASP A 1 118 ? -1.392 -13.504 1.458 1.00 87.19 118 ASP A CA 1
ATOM 903 C C . ASP A 1 118 ? -2.052 -14.616 2.298 1.00 87.19 118 ASP A C 1
ATOM 905 O O . ASP A 1 118 ? -1.383 -15.569 2.716 1.00 87.19 118 ASP A O 1
ATOM 909 N N . SER A 1 119 ? -3.370 -14.554 2.477 1.00 84.62 119 SER A N 1
ATOM 910 C CA . SER A 1 119 ? -4.206 -15.637 2.995 1.00 84.62 119 SER A CA 1
ATOM 911 C C . SER A 1 119 ? -4.496 -16.730 1.949 1.00 84.62 119 SER A C 1
ATOM 913 O O . SER A 1 119 ? -4.946 -17.815 2.315 1.00 84.62 119 SER A O 1
ATOM 915 N N . GLY A 1 120 ? -4.190 -16.487 0.666 1.00 82.62 120 GLY A N 1
ATOM 916 C CA . GLY A 1 120 ? -4.465 -17.387 -0.461 1.00 82.62 120 GLY A CA 1
ATOM 917 C C . GLY A 1 120 ? -3.490 -18.564 -0.641 1.00 82.62 120 GLY A C 1
ATOM 918 O O . GLY A 1 120 ? -2.791 -18.997 0.281 1.00 82.62 120 GLY A O 1
ATOM 919 N N . SER A 1 121 ? -3.435 -19.103 -1.866 1.00 87.00 121 SER A N 1
ATOM 920 C CA . SER A 1 121 ? -2.559 -20.225 -2.252 1.00 87.00 121 SER A CA 1
ATOM 921 C C . SER A 1 121 ? -1.068 -19.881 -2.099 1.00 87.00 121 SER A C 1
ATOM 923 O O . SER A 1 121 ? -0.682 -18.715 -2.107 1.00 87.00 121 SER A O 1
ATOM 925 N N . ALA A 1 122 ? -0.180 -20.881 -2.032 1.00 88.00 122 ALA A N 1
ATOM 926 C CA . ALA A 1 122 ? 1.272 -20.660 -1.984 1.00 88.00 122 ALA A CA 1
ATOM 927 C C . ALA A 1 122 ? 1.785 -19.765 -3.135 1.00 88.00 122 ALA A C 1
ATOM 929 O O . ALA A 1 122 ? 2.625 -18.896 -2.904 1.00 88.00 122 ALA A O 1
ATOM 930 N N . SER A 1 123 ? 1.225 -19.918 -4.341 1.00 85.62 123 SER A N 1
ATOM 931 C CA . SER A 1 123 ? 1.537 -19.074 -5.504 1.00 85.62 123 SER A CA 1
ATOM 932 C C . SER A 1 123 ? 1.085 -17.622 -5.338 1.00 85.62 123 SER A C 1
ATOM 934 O O . SER A 1 123 ? 1.708 -16.707 -5.870 1.00 85.62 123 SER A O 1
ATOM 936 N N . ASP A 1 124 ? -0.008 -17.405 -4.609 1.00 89.06 124 ASP A N 1
ATOM 937 C CA . ASP A 1 124 ? -0.545 -16.074 -4.332 1.00 89.06 124 ASP A CA 1
ATOM 938 C C . ASP A 1 124 ? 0.340 -15.366 -3.305 1.00 89.06 124 ASP A C 1
ATOM 940 O O . ASP A 1 124 ? 0.761 -14.232 -3.524 1.00 89.06 124 ASP A O 1
ATOM 944 N N . LYS A 1 125 ? 0.740 -16.085 -2.248 1.00 88.94 125 LYS A N 1
ATOM 945 C CA . LYS A 1 125 ? 1.683 -15.593 -1.234 1.00 88.94 125 LYS A CA 1
ATOM 946 C C . LYS A 1 125 ? 3.010 -15.156 -1.842 1.00 88.94 125 LYS A C 1
ATOM 948 O O . LYS A 1 125 ? 3.574 -14.157 -1.408 1.00 88.94 125 LYS A O 1
ATOM 953 N N . GLU A 1 126 ? 3.523 -15.891 -2.825 1.00 89.25 126 GLU A N 1
ATOM 954 C CA . GLU A 1 126 ? 4.769 -15.533 -3.508 1.00 89.25 126 GLU A CA 1
ATOM 955 C C . GLU A 1 126 ? 4.638 -14.222 -4.293 1.00 89.25 126 GLU A C 1
ATOM 957 O O . GLU A 1 126 ? 5.475 -13.335 -4.129 1.00 89.25 126 GLU A O 1
ATOM 962 N N . LYS A 1 127 ? 3.550 -14.049 -5.054 1.00 88.94 127 LYS A N 1
ATOM 963 C CA . LYS A 1 127 ? 3.272 -12.797 -5.777 1.00 88.94 127 LYS A CA 1
ATOM 964 C C . LYS A 1 127 ? 3.111 -11.610 -4.835 1.00 88.94 127 LYS A C 1
ATOM 966 O O . LYS A 1 127 ? 3.710 -10.562 -5.062 1.00 88.94 127 LYS A O 1
ATOM 971 N N . VAL A 1 128 ? 2.348 -11.781 -3.754 1.00 92.69 128 VAL A N 1
ATOM 972 C CA . VAL A 1 128 ? 2.176 -10.725 -2.749 1.00 92.69 128 VAL A CA 1
ATOM 973 C C . VAL A 1 128 ? 3.524 -10.359 -2.134 1.00 92.69 128 VAL A C 1
ATOM 975 O O . VAL A 1 128 ? 3.865 -9.181 -2.082 1.00 92.69 128 VAL A O 1
ATOM 978 N N . ARG A 1 129 ? 4.343 -11.345 -1.747 1.00 90.94 129 ARG A N 1
ATOM 979 C CA . ARG A 1 129 ? 5.689 -11.092 -1.212 1.00 90.94 129 ARG A CA 1
ATOM 980 C C . ARG A 1 129 ? 6.591 -10.367 -2.198 1.00 90.94 129 ARG A C 1
ATOM 982 O O . ARG A 1 129 ? 7.370 -9.533 -1.766 1.00 90.94 129 ARG A O 1
ATOM 989 N N . GLU A 1 130 ? 6.513 -10.672 -3.489 1.00 91.25 130 GLU A N 1
ATOM 990 C CA . GLU A 1 130 ? 7.307 -9.983 -4.509 1.00 91.25 130 GLU A CA 1
ATOM 991 C C . GLU A 1 130 ? 6.927 -8.498 -4.628 1.00 91.25 130 GLU A C 1
ATOM 993 O O . GLU A 1 130 ? 7.799 -7.642 -4.782 1.00 91.25 130 GLU A O 1
ATOM 998 N N . CYS A 1 131 ? 5.637 -8.187 -4.512 1.00 91.00 131 CYS A N 1
ATOM 999 C CA . CYS A 1 131 ? 5.114 -6.823 -4.557 1.00 91.00 131 CYS A CA 1
ATOM 1000 C C . CYS A 1 131 ? 5.338 -6.028 -3.263 1.00 91.00 131 CYS A C 1
ATOM 1002 O O . CYS A 1 131 ? 5.487 -4.808 -3.314 1.00 91.00 131 CYS A O 1
ATOM 1004 N N . TRP A 1 132 ? 5.405 -6.728 -2.128 1.00 90.62 132 TRP A N 1
ATOM 1005 C CA . TRP A 1 132 ? 5.648 -6.189 -0.785 1.00 90.62 132 TRP A CA 1
ATOM 1006 C C . TRP A 1 132 ? 7.129 -6.227 -0.356 1.00 90.62 132 TRP A C 1
ATOM 1008 O O . TRP A 1 132 ? 7.432 -6.229 0.840 1.00 90.62 132 TRP A O 1
ATOM 1018 N N . ARG A 1 133 ? 8.049 -6.319 -1.326 1.00 84.06 133 ARG A N 1
ATOM 1019 C CA . ARG A 1 133 ? 9.508 -6.315 -1.119 1.00 84.06 133 ARG A CA 1
ATOM 1020 C C . ARG A 1 133 ? 10.132 -4.987 -1.557 1.00 84.06 133 ARG A C 1
ATOM 1022 O O . ARG A 1 133 ? 9.584 -3.938 -1.181 1.00 84.06 133 ARG A O 1
#

Radius of gyration: 18.21 Å; Cα contacts (8 Å, |Δi|>4): 192; chains: 1; bounding box: 45×36×59 Å

Secondary structure (DSSP, 8-state):
--HHHHHHHHHHHHHHHHHHHHHHHHHHHHHHHHHHHHHHHHHHHHHHSS---SGGGGGGG--TTTTB-TTSSEEEEEE--TTSSS-EEEEEESS--TTT-SEEEETT--EEETTEETTS-HHHHHHHHHHT-

Sequence (133 aa):
MITVVVIGILASIAYPSYQEFVKRGNRTEGQAFLNEVAARQERYFVQNNEYITSDDDIDKLNLKDGSTSETGKYELSIGKEDDDGGYTLTATPNFDDTKCGNLILNAIGNRGAAGKLDSGSASDKEKVRECWR

pLDDT: mean 88.02, std 5.95, range [64.81, 95.19]

Solvent-accessible surface area (backbone atoms only — not comparable to full-atom values): 7317 Å² total; per-residue (Å²): 132,62,66,64,56,54,50,51,58,51,48,68,55,52,51,62,55,49,52,53,53,53,53,51,56,51,42,46,52,46,54,51,44,54,52,52,52,50,55,33,40,53,57,42,23,76,74,68,77,47,64,69,42,45,62,92,50,51,72,79,58,65,47,94,59,62,57,34,38,98,86,59,48,24,38,57,44,38,34,62,58,88,93,27,73,62,22,32,39,36,33,40,53,73,58,97,42,91,79,32,52,44,38,34,44,28,64,76,67,51,40,26,20,58,92,30,39,50,84,54,54,76,72,30,30,50,54,21,50,64,53,72,97

Nearest PDB structures (foldseek):
  2i5z-assembly1_O  TM=4.046E-01  e=8.182E+00  Borreliella burgdorferi
  7tut-assembly1_4  TM=2.846E-01  e=9.310E+00  Canis lupus
  8dqv-assembly1_C  TM=3.536E-01  e=7.670E+00  Mycolicibacterium smegmatis MC2 155

Mean predicted aligned error: 6.29 Å

Foldseek 3Di:
DVVVVVVVVVCVPVVVVVVVVVVLVLLVQLLVVVVLLLVLQVVVCVVPVAGDAFLVCQVVSVDPVGQAGPVRQWGWTKHDDPPLQHIKIWTAGPDDDCQWGIWIAGNVGWIATPPAICVDDPVSVVSRVVSVD

Organism: Ectopseudomonas oleovorans (NCBI:txid301)

=== Feature glossary ===
The features interleaved in this record are:

— What the protein is —

Sequence gives the chain of amino acids in standard one-letter code (A=alanine, C=cysteine, …, Y=tyrosine), read N→C. It is the only feature that is directly encoded by the gene; all structural features are derived from the folded form of this sequence.

Database cross-references. InterPro integrates a dozen domain/family signature databases into unified entries with residue-range hits. GO terms attach function/process/location labels with evidence codes. CATH codes position the fold in a four-level structural taxonomy. Organism is the NCBI-taxonomy species name.

— Where its atoms are —

Atomic coordinates in PDBx/mmCIF format — the same representation the Protein Data Bank distributes. Each line of the _atom_site loop places one backbone atom in Cartesian space (units: ångströms, origin: arbitrary).

The six renders are orthographic views along the three Cartesian axes in both directions. Representation (cartoon, sticks, or surface) and color scheme (sequence-rainbow or by-chain) vary across proteins so the training set covers all the common visualization conventions.

— Local backbone conformation —

Eight-state secondary structure (DSSP): H is the canonical α-helix, G the tighter 3₁₀-helix, I the wider π-helix; E/B are β-structure, T and S are turns and bends, and '-' is everything else. DSSP derives these from the pattern of main-chain N–H···O=C hydrogen bonds, not from the sequence.

P-SEA three-state annotation labels each residue as helix, strand, or coil based purely on the geometry of the Cα trace. It serves as a fallback when the full backbone (and thus DSSP) is unavailable.

The φ/ψ torsion pair specifies the backbone conformation at each residue. φ rotates about the N–Cα bond, ψ about the Cα–C bond. Steric clashes forbid most of the (φ, ψ) plane — the allowed regions (α-helix basin, β-sheet basin, left-handed helix) are the Ramachandran-allowed regions.

— Global shape and packing —

The geometric summary reports three shape descriptors. Rg (radius of gyration) measures how spread out the Cα atoms are about their centre of mass; compact globular proteins have small Rg, elongated or unfolded ones large. Cα contacts (<8 Å, |i−j|>4) count long-range residue pairs in spatial proximity — high for tightly packed folds, near zero for rods or random coil. The bounding-box extents give the protein's footprint along x, y, z in Å.

Solvent-accessible surface area (SASA) is the area in Å² traced out by the centre of a 1.4 Å probe sphere (a water molecule) rolled over the protein's van der Waals surface (Shrake–Rupley / Lee–Richards construction). Buried residues have near-zero SASA; fully exposed residues can exceed 200 Å². The total SASA scales roughly with the number of surface residues.

The contact map is a binary N×N matrix image: pixel (i, j) is dark where Cα_i and Cα_j are within 8 Å and |i−j|>4. Because the |i−j|>4 filter removes local helical contacts, off-diagonal stripes parallel to the main diagonal indicate parallel β-sheets; stripes perpendicular to it indicate antiparallel β-sheets. The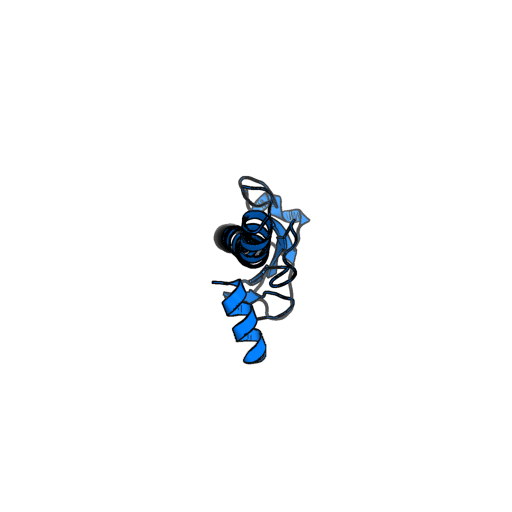 Ramachandran plot scatters every residue's (φ, ψ) pair against the sterically allowed regions. The PAE heatmap renders the predicted-aligned-error matrix.

— Structural neighborhood —

3Di is Foldseek's structural alphabet. Each residue is assigned one of twenty discrete states based on how its Cα sits relative to its spatial (not sequential) neighbors. Aligning 3Di strings finds structural homologs roughly as well as full 3D superposition, but orders of magnitude faster.

Nearest PDB neighbors are the top structural matches found by Foldseek when searching this structure against the entire Protein Data Bank. Each hit reports a TM-score (0 to 1; >0.5 almost always implies the same fold) and an E-value. These are *structural* homologs — they may share no detectable sequence similarity.

— Confidence and disorder —

For AlphaFold models, the B-factor field carries pLDDT — the model's own estimate of local accuracy on a 0–100 scale. Regions with pLDDT<50 should be treated as essentially unmodeled; they often correspond to intrinsically disordered segments.

Crystallographic B-factors measure how much each atom's electron density is smeared out, in Å². They rise in mobile loops and surface residues and fall in the buried interior. In AlphaFold models this column is repurposed to hold pLDDT instead.

Predicted aligned error is AlphaFold's pairwise confidence. Unlike pLDDT (per-residue), PAE is per-residue-pair and captures whether two parts of the structure are correctly placed relative to each other. Units are ångströms of expected positional error.